Protein AF-A0A4Y2MQZ6-F1 (afdb_monomer)

Structure (mmCIF, N/CA/C/O backbone):
data_AF-A0A4Y2MQZ6-F1
#
_entry.id   AF-A0A4Y2MQZ6-F1
#
loop_
_atom_site.group_PDB
_atom_site.id
_atom_site.type_symbol
_atom_site.label_atom_id
_atom_site.label_alt_id
_atom_site.label_comp_id
_atom_site.label_asym_id
_atom_site.label_entity_id
_atom_site.label_seq_id
_atom_site.pdbx_PDB_ins_code
_atom_site.Cartn_x
_atom_site.Cartn_y
_atom_site.Cartn_z
_atom_site.occupancy
_atom_site.B_iso_or_equiv
_atom_site.auth_seq_id
_atom_site.auth_comp_id
_atom_site.auth_asym_id
_atom_site.auth_atom_id
_atom_site.pdbx_PDB_model_num
ATOM 1 N N . MET A 1 1 ? -16.925 7.251 18.838 1.00 63.53 1 MET A N 1
ATOM 2 C CA . MET A 1 1 ? -16.106 7.030 17.626 1.00 63.53 1 MET A CA 1
ATOM 3 C C . MET A 1 1 ? -14.925 6.142 17.971 1.00 63.53 1 MET A C 1
ATOM 5 O O . MET A 1 1 ? -13.983 6.610 18.602 1.00 63.53 1 MET A O 1
ATOM 9 N N . HIS A 1 2 ? -14.998 4.858 17.624 1.00 70.81 2 HIS A N 1
ATOM 10 C CA . HIS A 1 2 ? -13.975 3.874 17.999 1.00 70.81 2 HIS A CA 1
ATOM 11 C C . HIS A 1 2 ? -12.604 4.152 17.369 1.00 70.81 2 HIS A C 1
ATOM 13 O O . HIS A 1 2 ? -11.586 3.873 17.993 1.00 70.81 2 HIS A O 1
ATOM 19 N N . PHE A 1 3 ? -12.587 4.813 16.211 1.00 79.19 3 PHE A N 1
ATOM 20 C CA . PHE A 1 3 ? -11.364 5.134 15.481 1.00 79.19 3 PHE A CA 1
ATOM 21 C C . PHE A 1 3 ? -10.422 6.087 16.228 1.00 79.19 3 PHE A C 1
ATOM 23 O O . PHE A 1 3 ? -9.211 5.933 16.139 1.00 79.19 3 PHE A O 1
ATOM 30 N N . ARG A 1 4 ? -10.950 7.015 17.045 1.00 83.88 4 ARG A N 1
ATOM 31 C CA . ARG A 1 4 ? -10.121 7.979 17.798 1.00 83.88 4 ARG A CA 1
ATOM 32 C C . ARG A 1 4 ? -9.087 7.323 18.719 1.00 83.88 4 ARG A C 1
ATOM 34 O O . ARG A 1 4 ? -8.105 7.971 19.050 1.00 83.88 4 ARG A O 1
ATOM 41 N N . ARG A 1 5 ? -9.309 6.071 19.135 1.00 84.81 5 ARG A N 1
ATOM 42 C CA . ARG A 1 5 ? -8.370 5.326 19.983 1.00 84.81 5 ARG A CA 1
ATOM 43 C C . ARG A 1 5 ? -7.188 4.737 19.215 1.00 84.81 5 ARG A C 1
ATOM 45 O O . ARG A 1 5 ? -6.146 4.569 19.824 1.00 84.81 5 ARG A O 1
ATOM 52 N N . GLU A 1 6 ? -7.339 4.452 17.921 1.00 82.69 6 GLU A N 1
ATOM 53 C CA . GLU A 1 6 ? -6.259 3.878 17.098 1.00 82.69 6 GLU A CA 1
ATOM 54 C C . GLU A 1 6 ? -5.373 4.971 16.459 1.00 82.69 6 GLU A C 1
ATOM 56 O O . GLU A 1 6 ? -4.270 4.687 16.005 1.00 82.69 6 GLU A O 1
ATOM 61 N N . ILE A 1 7 ? -5.812 6.241 16.475 1.00 84.56 7 ILE A N 1
ATOM 62 C CA . ILE A 1 7 ? -5.066 7.380 15.902 1.00 84.56 7 ILE A CA 1
ATOM 63 C C . ILE A 1 7 ? -3.635 7.514 16.462 1.00 84.56 7 ILE A C 1
ATOM 65 O O . ILE A 1 7 ? -2.723 7.632 15.645 1.00 84.56 7 ILE A O 1
ATOM 69 N N . PRO A 1 8 ? -3.392 7.485 17.790 1.00 89.19 8 PRO A N 1
ATOM 70 C CA . PRO A 1 8 ? -2.041 7.676 18.324 1.00 89.19 8 PRO A CA 1
ATOM 71 C C . PRO A 1 8 ? -1.066 6.573 17.892 1.00 89.19 8 PRO A C 1
ATOM 73 O O . PRO A 1 8 ? 0.081 6.857 17.565 1.00 89.19 8 PRO A O 1
ATOM 76 N N . GLU A 1 9 ? -1.538 5.326 17.835 1.00 85.88 9 GLU A N 1
ATOM 77 C CA . GLU A 1 9 ? -0.736 4.167 17.430 1.00 85.88 9 GLU A CA 1
ATOM 78 C C . GLU A 1 9 ? -0.359 4.238 15.943 1.00 85.88 9 GLU A C 1
ATOM 80 O O . GLU A 1 9 ? 0.800 4.049 15.582 1.00 85.88 9 GLU A O 1
ATOM 85 N N . ILE A 1 10 ? -1.308 4.615 15.080 1.00 84.44 10 ILE A N 1
ATOM 86 C CA . ILE A 1 10 ? -1.051 4.845 13.650 1.00 84.44 10 ILE A CA 1
ATOM 87 C C . ILE A 1 10 ? -0.051 5.990 13.447 1.00 84.44 10 ILE A C 1
ATOM 89 O O . ILE A 1 10 ? 0.832 5.900 12.596 1.00 84.44 10 ILE A O 1
ATOM 93 N N . GLN A 1 11 ? -0.183 7.081 14.205 1.00 86.44 11 GLN A N 1
ATOM 94 C CA . GLN A 1 11 ? 0.737 8.216 14.114 1.00 86.44 11 GLN A CA 1
ATOM 95 C C . GLN A 1 11 ? 2.161 7.822 14.508 1.00 86.44 11 GLN A C 1
ATOM 97 O O . GLN A 1 11 ? 3.108 8.244 13.849 1.00 86.44 11 GLN A O 1
ATOM 102 N N . GLN A 1 12 ? 2.308 6.985 15.534 1.00 87.62 12 GLN A N 1
ATOM 103 C CA . GLN A 1 12 ? 3.605 6.458 15.934 1.00 87.62 12 GLN A CA 1
ATOM 104 C C . GLN A 1 12 ? 4.208 5.541 14.857 1.00 87.62 12 GLN A C 1
ATOM 106 O O . GLN A 1 12 ? 5.356 5.740 14.470 1.00 87.62 12 GLN A O 1
ATOM 111 N N . GLN A 1 13 ? 3.422 4.618 14.289 1.00 83.94 13 GLN A N 1
ATOM 112 C CA . GLN A 1 13 ? 3.868 3.752 13.185 1.00 83.94 13 GLN A CA 1
ATOM 113 C C . GLN A 1 13 ? 4.311 4.550 11.948 1.00 83.94 13 GLN A C 1
ATOM 115 O O . GLN A 1 13 ? 5.263 4.170 11.268 1.00 83.94 13 GLN A O 1
ATOM 120 N N . LEU A 1 14 ? 3.652 5.678 11.661 1.00 82.69 14 LEU A N 1
ATOM 121 C CA . LEU A 1 14 ? 4.050 6.581 10.580 1.00 82.69 14 LEU A CA 1
ATOM 122 C C . LEU A 1 14 ? 5.351 7.336 10.880 1.00 82.69 14 LEU A C 1
ATOM 124 O O . LEU A 1 14 ? 6.120 7.572 9.953 1.00 82.69 14 LEU A O 1
ATOM 128 N N . LEU A 1 15 ? 5.615 7.702 12.140 1.00 84.44 15 LEU A N 1
ATOM 129 C CA . LEU A 1 15 ? 6.893 8.309 12.537 1.00 84.44 15 LEU A CA 1
ATOM 130 C C . LEU A 1 15 ? 8.061 7.321 12.427 1.00 84.44 15 LEU A C 1
ATOM 132 O O . LEU A 1 15 ? 9.172 7.716 12.088 1.00 84.44 15 LEU A O 1
ATOM 136 N N . GLU A 1 16 ? 7.807 6.050 12.728 1.00 81.81 16 GLU A N 1
ATOM 137 C CA . GLU A 1 16 ? 8.807 4.978 12.702 1.00 81.81 16 GLU A CA 1
ATOM 138 C C . GLU A 1 16 ? 9.014 4.390 11.290 1.00 81.81 16 GLU A C 1
ATOM 140 O O . GLU A 1 16 ? 9.985 3.669 11.057 1.00 81.81 16 GLU A O 1
ATOM 145 N N . CYS A 1 17 ? 8.149 4.725 10.323 1.00 83.44 17 CYS A N 1
ATOM 146 C CA . CYS A 1 17 ? 8.274 4.284 8.933 1.00 83.44 17 CYS A CA 1
ATOM 147 C C . CYS A 1 17 ? 9.503 4.886 8.247 1.00 83.44 17 CYS A C 1
ATOM 149 O O . CYS A 1 17 ? 9.522 6.047 7.843 1.00 83.44 17 CYS A O 1
ATOM 151 N N . ASN A 1 18 ? 10.505 4.047 8.028 1.00 83.19 18 ASN A N 1
ATOM 152 C CA . ASN A 1 18 ? 11.755 4.383 7.351 1.00 83.19 18 ASN A CA 1
ATOM 153 C C . ASN A 1 18 ? 12.028 3.504 6.117 1.00 83.19 18 ASN A C 1
ATOM 155 O O . ASN A 1 18 ? 12.969 3.769 5.370 1.00 83.19 18 ASN A O 1
ATOM 159 N N . THR A 1 19 ? 11.198 2.487 5.865 1.00 79.31 19 THR A N 1
ATOM 160 C CA . THR A 1 19 ? 11.316 1.587 4.708 1.00 79.31 19 THR A CA 1
ATOM 161 C C . THR A 1 19 ? 9.984 1.411 3.977 1.00 79.31 19 THR A C 1
ATOM 163 O O . THR A 1 19 ? 8.904 1.614 4.537 1.00 79.31 19 THR A O 1
ATOM 166 N N . MET A 1 20 ? 10.052 0.999 2.710 1.00 73.06 20 MET A N 1
ATOM 167 C CA . MET A 1 20 ? 8.863 0.734 1.894 1.00 73.06 20 MET A CA 1
ATOM 168 C C . MET A 1 20 ? 7.998 -0.390 2.487 1.00 73.06 20 MET A C 1
ATOM 170 O O . MET A 1 20 ? 6.787 -0.256 2.576 1.00 73.06 20 MET A O 1
ATOM 174 N N . GLU A 1 21 ? 8.616 -1.451 3.002 1.00 74.62 21 GLU A N 1
ATOM 175 C CA . GLU A 1 21 ? 7.896 -2.563 3.635 1.00 74.62 21 GLU A CA 1
ATOM 176 C C . GLU A 1 21 ? 7.159 -2.124 4.915 1.00 74.62 21 GLU A C 1
ATOM 178 O O . GLU A 1 21 ? 5.999 -2.484 5.139 1.00 74.62 21 GLU A O 1
ATOM 183 N N . THR A 1 22 ? 7.784 -1.258 5.725 1.00 79.75 22 THR A N 1
ATOM 184 C CA . THR A 1 22 ? 7.119 -0.661 6.897 1.00 79.75 22 THR A CA 1
ATOM 185 C C . THR A 1 22 ? 5.964 0.257 6.503 1.00 79.75 22 THR A C 1
ATOM 187 O O . THR A 1 22 ? 4.940 0.275 7.189 1.00 79.75 22 THR A O 1
ATOM 190 N N . LEU A 1 23 ? 6.080 0.967 5.375 1.00 80.81 23 LEU A N 1
ATOM 191 C CA . LEU A 1 23 ? 5.017 1.822 4.849 1.00 80.81 23 LEU A CA 1
ATOM 192 C C . LEU A 1 23 ? 3.806 0.991 4.407 1.00 80.81 23 LEU A C 1
ATOM 194 O O . LEU A 1 23 ? 2.670 1.335 4.743 1.00 80.81 23 LEU A O 1
ATOM 198 N N . ASP A 1 24 ? 4.035 -0.120 3.714 1.00 79.25 24 ASP A N 1
ATOM 199 C CA . ASP A 1 24 ? 2.985 -1.019 3.226 1.00 79.25 24 ASP A CA 1
ATOM 200 C C . ASP A 1 24 ? 2.246 -1.690 4.392 1.00 79.25 24 ASP A C 1
ATOM 202 O O . ASP A 1 24 ? 1.012 -1.775 4.405 1.00 79.25 24 ASP A O 1
ATOM 206 N N . SER A 1 25 ? 2.992 -2.108 5.417 1.00 81.44 25 SER A N 1
ATOM 207 C CA . SER A 1 25 ? 2.447 -2.675 6.654 1.00 81.44 25 SER A CA 1
ATOM 208 C C . SER A 1 25 ? 1.614 -1.656 7.442 1.00 81.44 25 SER A C 1
ATOM 210 O O . SER A 1 25 ? 0.475 -1.942 7.831 1.00 81.44 25 SER A O 1
ATOM 212 N N . THR A 1 26 ? 2.128 -0.434 7.610 1.00 84.31 26 THR A N 1
ATOM 213 C CA . THR A 1 26 ? 1.426 0.665 8.295 1.00 84.31 26 THR A CA 1
ATOM 214 C C . THR A 1 26 ? 0.164 1.071 7.535 1.00 84.31 26 THR A C 1
ATOM 216 O O . THR A 1 26 ? -0.906 1.224 8.128 1.00 84.31 26 THR A O 1
ATOM 219 N N . THR A 1 27 ? 0.238 1.150 6.204 1.00 83.19 27 THR A N 1
ATOM 220 C CA . THR A 1 27 ? -0.911 1.450 5.334 1.00 83.19 27 THR A CA 1
ATOM 221 C C . THR A 1 27 ? -1.992 0.374 5.453 1.00 83.19 27 THR A C 1
ATOM 223 O O . THR A 1 27 ? -3.170 0.689 5.644 1.00 83.19 27 THR A O 1
ATOM 226 N N . ASN A 1 28 ? -1.614 -0.908 5.409 1.00 82.94 28 ASN A N 1
ATOM 227 C CA . ASN A 1 28 ? -2.548 -2.018 5.603 1.00 82.94 28 ASN A CA 1
ATOM 228 C C . ASN A 1 28 ? -3.188 -2.001 6.998 1.00 82.94 28 ASN A C 1
ATOM 230 O O . ASN A 1 28 ? -4.389 -2.252 7.134 1.00 82.94 28 ASN A O 1
ATOM 234 N N . SER A 1 29 ? -2.411 -1.689 8.033 1.00 82.94 29 SER A N 1
ATOM 235 C CA . SER A 1 29 ? -2.893 -1.593 9.414 1.00 82.94 29 SER A CA 1
ATOM 236 C C . SER A 1 29 ? -3.917 -0.468 9.571 1.00 82.94 29 SER A C 1
ATOM 238 O O . SER A 1 29 ? -5.021 -0.712 10.068 1.00 82.94 29 SER A O 1
ATOM 240 N N . LEU A 1 30 ? -3.626 0.716 9.026 1.00 85.19 30 LEU A N 1
ATOM 241 C CA . LEU A 1 30 ? -4.540 1.859 8.982 1.00 85.19 30 LEU A CA 1
ATOM 242 C C . LEU A 1 30 ? -5.853 1.523 8.261 1.00 85.19 30 LEU A C 1
ATOM 244 O O . LEU A 1 30 ? -6.941 1.749 8.797 1.00 85.19 30 LEU A O 1
ATOM 248 N N . LEU A 1 31 ? -5.777 0.935 7.066 1.00 84.44 31 LEU A N 1
ATOM 249 C CA . LEU A 1 31 ? -6.960 0.552 6.291 1.00 84.44 31 LEU A CA 1
ATOM 250 C C . LEU A 1 31 ? -7.839 -0.449 7.049 1.00 84.44 31 LEU A C 1
ATOM 252 O O . LEU A 1 31 ? -9.066 -0.318 7.071 1.00 84.44 31 LEU A O 1
ATOM 256 N N . ARG A 1 32 ? -7.226 -1.432 7.720 1.00 84.12 32 ARG A N 1
ATOM 25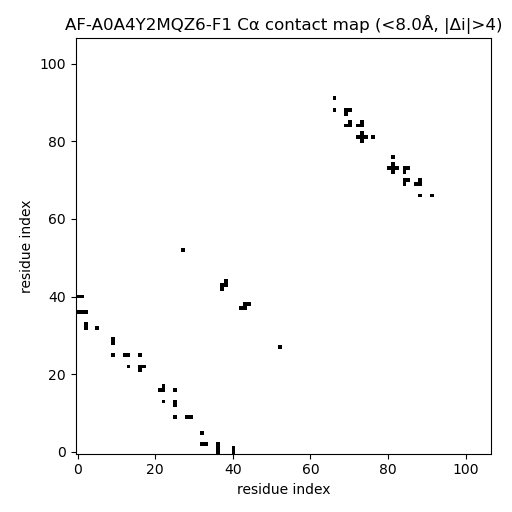7 C CA . ARG A 1 32 ? -7.947 -2.411 8.547 1.00 84.12 32 ARG A CA 1
ATOM 258 C C . ARG A 1 32 ? -8.592 -1.755 9.764 1.00 84.12 32 ARG A C 1
ATOM 260 O O . ARG A 1 32 ? -9.733 -2.101 10.075 1.00 84.12 32 ARG A O 1
ATOM 267 N N . ALA A 1 33 ? -7.914 -0.815 10.421 1.00 85.69 33 ALA A N 1
ATOM 268 C CA . ALA A 1 33 ? -8.452 -0.057 11.550 1.00 85.69 33 ALA A CA 1
ATOM 269 C C . ALA A 1 33 ? -9.684 0.765 11.145 1.00 85.69 33 ALA A C 1
ATOM 271 O O . ALA A 1 33 ? -10.734 0.670 11.790 1.00 85.69 33 ALA A O 1
ATOM 272 N N . ILE A 1 34 ? -9.599 1.492 10.024 1.00 85.50 34 ILE A N 1
ATOM 273 C CA . ILE A 1 34 ? -10.718 2.252 9.449 1.00 85.50 34 ILE A CA 1
ATOM 274 C C . ILE A 1 34 ? -11.877 1.309 9.138 1.00 85.50 34 ILE A C 1
ATOM 276 O O . ILE A 1 34 ? -12.989 1.508 9.626 1.00 85.50 34 ILE A O 1
ATOM 280 N N . PHE A 1 35 ? -11.618 0.236 8.390 1.00 84.19 35 PHE A N 1
ATOM 281 C CA . PHE A 1 35 ? -12.657 -0.702 7.980 1.00 84.19 35 PHE A CA 1
ATOM 282 C C . PHE A 1 35 ? -13.339 -1.371 9.181 1.00 84.19 35 PHE A C 1
ATOM 284 O O . PHE A 1 35 ? -14.563 -1.499 9.212 1.00 84.19 35 PHE A O 1
ATOM 291 N N . ARG A 1 36 ? -12.573 -1.754 10.211 1.00 83.88 36 ARG A N 1
ATOM 292 C CA . ARG A 1 36 ? -13.095 -2.309 11.469 1.00 83.88 36 ARG A CA 1
ATOM 293 C C . ARG A 1 36 ? -14.019 -1.315 12.171 1.00 83.88 36 ARG A C 1
ATOM 295 O O . ARG A 1 36 ? -15.109 -1.705 12.597 1.00 83.88 36 ARG A O 1
ATOM 302 N N . CYS A 1 37 ? -13.601 -0.054 12.278 1.00 85.56 37 CYS A N 1
ATOM 303 C CA . CYS A 1 37 ? -14.387 1.003 12.909 1.00 85.56 37 CYS A CA 1
ATOM 304 C C . CYS A 1 37 ? -15.672 1.284 12.129 1.00 85.56 37 CYS A C 1
ATOM 306 O O . CYS A 1 37 ? -16.751 1.247 12.714 1.00 85.56 37 CYS A O 1
ATOM 308 N N . CYS A 1 38 ? -15.584 1.446 10.807 1.00 82.62 38 CYS A N 1
ATOM 309 C CA . CYS A 1 38 ? -16.746 1.627 9.940 1.00 82.62 38 CYS A CA 1
ATOM 310 C C . CYS A 1 38 ? -17.709 0.440 10.028 1.00 82.62 38 CYS A C 1
ATOM 312 O O . CYS A 1 38 ? -18.914 0.630 10.161 1.00 82.62 38 CYS A O 1
ATOM 314 N N . ARG A 1 39 ? -17.201 -0.798 10.022 1.00 82.62 39 ARG A N 1
ATOM 315 C CA . ARG A 1 39 ? -18.043 -1.993 10.156 1.00 82.62 39 ARG A CA 1
ATOM 316 C C . ARG A 1 39 ? -18.830 -1.985 11.463 1.00 82.62 39 ARG A C 1
ATOM 318 O O . ARG A 1 39 ? -19.996 -2.369 11.463 1.00 82.62 39 ARG A O 1
ATOM 325 N N . LYS A 1 40 ? -18.200 -1.562 12.561 1.00 83.25 40 LYS A N 1
ATOM 326 C CA . LYS A 1 40 ? -18.829 -1.499 13.883 1.00 83.25 40 LYS A CA 1
ATOM 327 C C . LYS A 1 40 ? -19.855 -0.369 13.977 1.00 83.25 40 LYS A C 1
ATOM 329 O O . LYS A 1 40 ? -20.969 -0.620 14.427 1.00 83.25 40 LYS A O 1
ATOM 334 N N . ASP A 1 41 ? -19.497 0.829 13.523 1.00 84.44 41 ASP A N 1
ATOM 335 C CA . ASP A 1 41 ? -20.343 2.022 13.638 1.00 84.44 41 ASP A CA 1
ATOM 336 C C . ASP A 1 41 ? -21.553 1.953 12.686 1.00 84.44 41 ASP A C 1
ATOM 338 O O . ASP A 1 41 ? -22.665 2.302 13.074 1.00 84.44 41 ASP A O 1
ATOM 342 N N . TYR A 1 42 ? -21.372 1.410 11.478 1.00 84.00 42 TYR A N 1
ATOM 343 C CA . TYR A 1 42 ? -22.429 1.291 10.464 1.00 84.00 42 TYR A CA 1
ATOM 344 C C . TYR A 1 42 ? -23.097 -0.093 10.408 1.00 84.00 42 TYR A C 1
ATOM 346 O O . TYR A 1 42 ? -23.916 -0.338 9.525 1.00 84.00 42 TYR A O 1
ATOM 354 N N . LYS A 1 43 ? -22.753 -1.018 11.321 1.00 83.19 43 LYS A N 1
ATOM 355 C CA . LYS A 1 43 ? -23.267 -2.407 11.358 1.00 83.19 43 LYS A CA 1
ATOM 356 C C . LYS A 1 43 ? -23.221 -3.103 9.987 1.00 83.19 43 LYS A C 1
ATOM 358 O O . LYS A 1 43 ? -24.142 -3.829 9.607 1.00 83.19 43 LYS A O 1
ATOM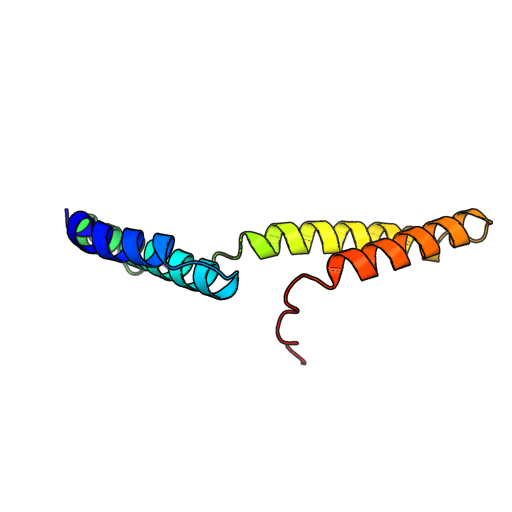 363 N N . LEU A 1 44 ? -22.151 -2.867 9.227 1.00 80.56 44 LEU A N 1
ATOM 364 C CA . LEU A 1 44 ? -22.022 -3.393 7.868 1.00 80.56 44 LEU A CA 1
ATO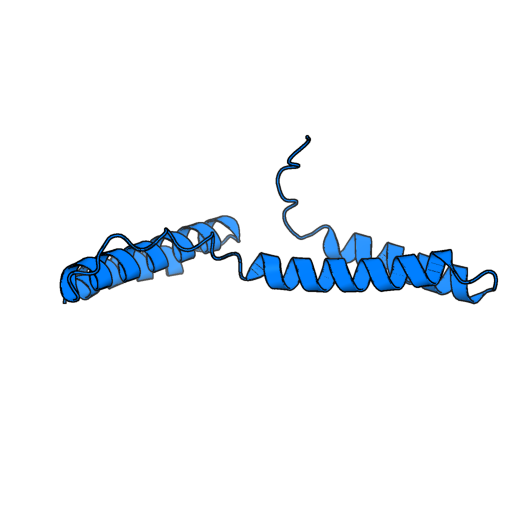M 365 C C . LEU A 1 44 ? -21.958 -4.925 7.910 1.00 80.56 44 LEU A C 1
ATOM 367 O O . LEU A 1 44 ? -21.185 -5.503 8.682 1.00 80.56 44 LEU A O 1
ATOM 371 N N . LYS A 1 45 ? -22.738 -5.588 7.045 1.00 76.00 45 LYS A N 1
ATOM 372 C CA . LYS A 1 45 ? -22.564 -7.023 6.768 1.00 76.00 45 LYS A CA 1
ATOM 373 C C . LYS A 1 45 ? -21.141 -7.266 6.262 1.00 76.00 45 LYS A C 1
ATOM 375 O O . LYS A 1 45 ? -20.513 -6.350 5.737 1.00 76.00 45 LYS A O 1
ATOM 380 N N . ALA A 1 46 ? -20.627 -8.484 6.442 1.00 67.12 46 ALA A N 1
ATOM 381 C CA . ALA A 1 46 ? -19.281 -8.851 6.008 1.00 67.12 46 ALA A CA 1
ATOM 382 C C . ALA A 1 46 ? -19.085 -8.507 4.520 1.00 67.12 46 ALA A C 1
ATOM 384 O O . ALA A 1 46 ? -19.555 -9.218 3.637 1.00 67.12 46 ALA A O 1
ATOM 385 N N . VAL A 1 47 ? -18.424 -7.382 4.250 1.00 66.62 47 VAL A N 1
ATOM 386 C CA . VAL A 1 47 ? -18.029 -7.001 2.895 1.00 66.62 47 VAL A CA 1
ATOM 387 C C . VAL A 1 47 ? -16.839 -7.880 2.527 1.00 66.62 47 VAL A C 1
ATOM 389 O O . VAL A 1 47 ? -15.997 -8.164 3.389 1.00 66.62 47 VAL A O 1
ATOM 392 N N . LYS A 1 48 ? -16.763 -8.328 1.265 1.00 64.62 48 LYS A N 1
ATOM 393 C CA . LYS A 1 48 ? -15.558 -8.988 0.746 1.00 64.62 48 LYS A CA 1
ATOM 394 C C . LYS A 1 48 ? -14.353 -8.123 1.112 1.00 64.62 48 LYS A C 1
ATOM 396 O O . LYS A 1 48 ? -14.367 -6.916 0.880 1.00 64.62 48 LYS A O 1
ATOM 401 N N . LYS A 1 49 ? -13.355 -8.750 1.740 1.00 63.25 49 LYS A N 1
ATOM 402 C CA . LYS A 1 49 ? -12.087 -8.120 2.113 1.00 63.25 49 LYS A CA 1
ATOM 403 C C . LYS A 1 49 ? -11.583 -7.371 0.878 1.00 63.25 49 LYS A C 1
ATOM 405 O O . LYS A 1 49 ? -11.461 -7.993 -0.176 1.00 63.25 49 LYS A O 1
ATOM 410 N N . SER A 1 50 ? -11.387 -6.055 0.991 1.00 56.81 50 SER A N 1
ATOM 411 C CA . SER A 1 50 ? -10.785 -5.279 -0.095 1.00 56.81 50 SER A CA 1
ATOM 412 C C . SER A 1 50 ? -9.493 -5.980 -0.485 1.00 56.81 50 SER A C 1
ATOM 414 O O . SER A 1 50 ? -8.694 -6.312 0.396 1.00 56.81 50 SER A O 1
ATOM 416 N N . SER A 1 51 ? -9.338 -6.252 -1.779 1.00 55.88 51 SER A N 1
ATOM 417 C CA . SER A 1 51 ? -8.078 -6.699 -2.355 1.00 55.88 51 SER A CA 1
ATOM 418 C C . SER A 1 51 ? -6.967 -5.781 -1.863 1.00 55.88 51 SER A C 1
ATOM 420 O O . SER A 1 51 ? -7.186 -4.576 -1.705 1.00 55.88 51 SER A O 1
ATOM 422 N N . GLU A 1 52 ? -5.828 -6.392 -1.566 1.00 59.53 52 GLU A N 1
ATOM 423 C CA . GLU A 1 52 ? -4.578 -5.756 -1.175 1.00 59.53 52 GLU A CA 1
ATOM 424 C C . GLU A 1 52 ? -4.412 -4.391 -1.855 1.00 59.53 52 GLU A C 1
ATOM 426 O O . GLU A 1 52 ? -4.461 -4.286 -3.083 1.00 59.53 52 GLU A O 1
ATOM 431 N N . VAL A 1 53 ? -4.320 -3.322 -1.057 1.00 56.47 53 VAL A N 1
ATOM 432 C CA . VAL A 1 53 ? -4.200 -1.961 -1.589 1.00 56.47 53 VAL A CA 1
ATOM 433 C C . VAL A 1 53 ? -2.750 -1.753 -1.997 1.00 56.47 53 VAL A C 1
ATOM 435 O O . VAL A 1 53 ? -1.943 -1.213 -1.250 1.00 56.47 53 VAL A O 1
ATOM 438 N N . THR A 1 54 ? -2.421 -2.210 -3.198 1.00 64.19 54 THR A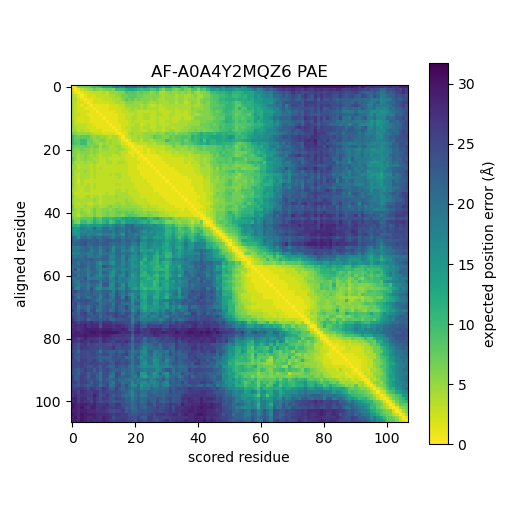 N 1
ATOM 439 C CA . THR A 1 54 ? -1.113 -2.039 -3.820 1.00 64.19 54 THR A CA 1
ATOM 440 C C . THR A 1 54 ? -1.143 -0.809 -4.723 1.00 64.19 54 THR A C 1
ATOM 442 O O . THR A 1 54 ? -1.137 -0.894 -5.952 1.00 64.19 54 THR A O 1
ATOM 445 N N . TRP A 1 55 ? -1.184 0.387 -4.129 1.00 58.91 55 TRP A N 1
ATOM 446 C CA . TRP A 1 55 ? -1.092 1.626 -4.915 1.00 58.91 55 TRP A CA 1
ATOM 447 C C . TRP A 1 55 ? 0.235 1.693 -5.704 1.00 58.91 55 TRP A C 1
ATOM 449 O O . TRP A 1 55 ? 0.270 2.216 -6.818 1.00 58.91 55 TRP A O 1
ATOM 459 N N . TRP A 1 56 ? 1.296 1.039 -5.214 1.00 57.56 56 TRP A N 1
ATOM 460 C CA . TRP A 1 56 ? 2.540 0.795 -5.957 1.00 57.56 56 TRP A CA 1
ATOM 461 C C . TRP A 1 56 ? 2.403 -0.225 -7.102 1.00 57.56 56 TRP A C 1
ATOM 463 O O . TRP A 1 56 ? 3.142 -0.128 -8.082 1.00 57.56 56 TRP A O 1
ATOM 473 N N . ALA A 1 57 ? 1.454 -1.171 -7.056 1.00 66.75 57 ALA A N 1
ATOM 474 C CA . ALA A 1 57 ? 1.220 -2.088 -8.176 1.00 66.75 57 ALA A CA 1
ATOM 475 C C . ALA A 1 57 ? 0.598 -1.370 -9.372 1.00 66.75 57 ALA A C 1
ATOM 477 O O . ALA A 1 57 ? 0.823 -1.787 -10.506 1.00 66.75 57 ALA A O 1
ATOM 478 N N . GLN A 1 58 ? -0.147 -0.280 -9.167 1.00 72.94 58 GLN A N 1
ATOM 479 C CA . GLN A 1 58 ? -0.617 0.545 -10.279 1.00 72.94 58 GLN A CA 1
ATOM 480 C C . GLN A 1 58 ? 0.563 1.193 -11.013 1.00 72.94 58 GLN A C 1
ATOM 482 O O . GLN A 1 58 ? 0.666 1.058 -12.232 1.00 72.94 58 GLN A O 1
ATOM 487 N N . GLU A 1 59 ? 1.481 1.818 -10.277 1.00 74.81 59 GLU A N 1
ATOM 488 C CA . GLU A 1 59 ? 2.693 2.435 -10.830 1.00 74.81 59 GLU A CA 1
ATOM 489 C C . GLU A 1 59 ? 3.591 1.394 -11.525 1.00 74.81 59 GLU A C 1
ATOM 491 O O . GLU A 1 59 ? 4.041 1.582 -12.660 1.00 74.81 59 GLU A O 1
ATOM 496 N N . LEU A 1 60 ? 3.776 0.229 -10.897 1.00 73.44 60 LEU A N 1
ATOM 497 C CA . LEU A 1 60 ? 4.491 -0.901 -11.485 1.00 73.44 60 LEU A CA 1
ATOM 498 C C . LEU A 1 60 ? 3.791 -1.421 -12.751 1.00 73.44 60 LEU A C 1
ATOM 500 O O . LEU A 1 60 ? 4.452 -1.711 -13.748 1.00 73.44 60 LEU A O 1
ATOM 504 N N . ASN A 1 61 ? 2.459 -1.510 -12.758 1.00 78.56 61 ASN A N 1
ATOM 505 C CA . ASN A 1 61 ? 1.679 -1.943 -13.918 1.00 78.56 61 ASN A CA 1
ATOM 506 C C . ASN A 1 61 ? 1.750 -0.946 -15.077 1.00 78.56 61 ASN A C 1
ATOM 508 O O . ASN A 1 61 ? 1.788 -1.370 -16.236 1.00 78.56 61 ASN A O 1
ATOM 512 N N . ILE A 1 62 ? 1.797 0.356 -14.789 1.00 83.50 62 ILE A N 1
ATOM 513 C CA . ILE A 1 62 ? 2.017 1.407 -15.787 1.00 83.50 62 ILE A CA 1
ATOM 514 C C . ILE A 1 62 ? 3.405 1.227 -16.408 1.00 83.50 62 ILE A C 1
ATOM 516 O O . ILE A 1 62 ? 3.503 1.042 -17.623 1.00 83.50 62 ILE A O 1
ATOM 520 N N . LYS A 1 63 ? 4.462 1.122 -15.594 1.00 81.00 63 LYS A N 1
ATOM 521 C CA . LYS A 1 63 ? 5.833 0.880 -16.080 1.00 81.00 63 LYS A CA 1
ATOM 522 C C . LYS A 1 63 ? 5.964 -0.432 -16.864 1.00 81.00 63 LYS A C 1
ATOM 524 O O . LYS A 1 63 ? 6.594 -0.454 -17.923 1.00 81.00 63 LYS A O 1
ATOM 529 N N . LYS A 1 64 ? 5.309 -1.515 -16.424 1.00 83.19 64 LYS A N 1
ATOM 530 C CA . LYS A 1 64 ? 5.223 -2.800 -17.153 1.00 83.19 64 LYS A CA 1
ATOM 531 C C . LYS A 1 64 ? 4.534 -2.623 -18.517 1.00 83.19 64 LYS A C 1
ATOM 533 O O . LYS A 1 64 ? 4.979 -3.194 -19.514 1.00 83.19 64 LYS A O 1
ATOM 538 N N . LYS A 1 65 ? 3.443 -1.849 -18.6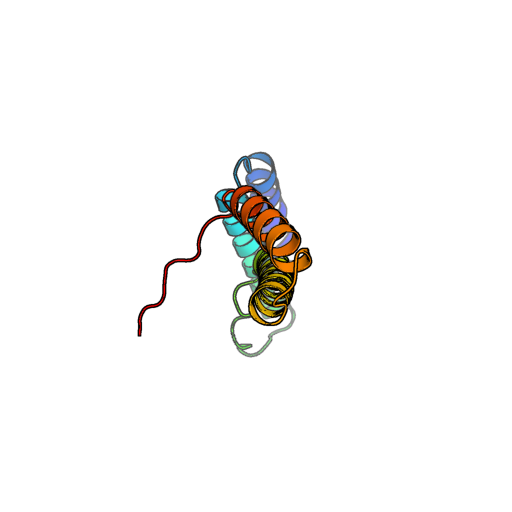03 1.00 87.19 65 LYS A N 1
ATOM 539 C CA . LYS A 1 65 ? 2.758 -1.547 -19.878 1.00 87.19 65 LYS A CA 1
ATOM 540 C C . LYS A 1 65 ? 3.654 -0.742 -20.817 1.00 87.19 65 LYS A C 1
ATOM 542 O O . LYS A 1 65 ? 3.783 -1.125 -21.977 1.00 87.19 65 LYS A O 1
ATOM 547 N 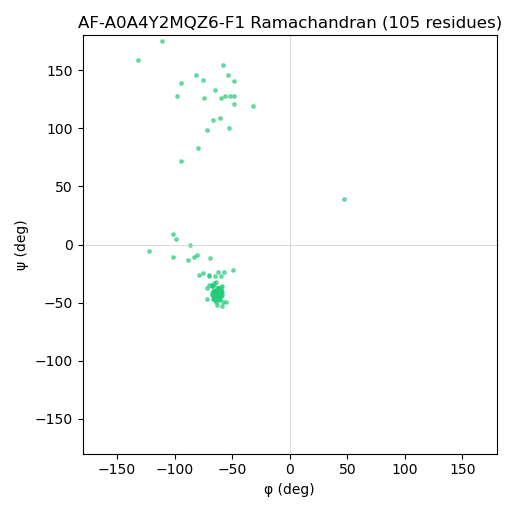N . GLU A 1 66 ? 4.325 0.293 -20.323 1.00 87.56 66 GLU A N 1
ATOM 548 C CA . GLU A 1 66 ? 5.269 1.076 -21.125 1.00 87.56 66 GLU A CA 1
ATOM 549 C C . GLU A 1 66 ? 6.422 0.224 -21.664 1.00 87.56 66 GLU A C 1
ATOM 551 O O . GLU A 1 66 ? 6.769 0.320 -22.841 1.00 87.56 66 GLU A O 1
ATOM 556 N N . MET A 1 67 ? 6.995 -0.644 -20.827 1.00 85.88 67 MET A N 1
ATOM 557 C CA . MET A 1 67 ? 8.079 -1.539 -21.230 1.00 85.88 67 MET A CA 1
ATOM 558 C C . MET A 1 67 ? 7.631 -2.504 -22.334 1.00 85.88 67 MET A C 1
ATOM 560 O O . MET A 1 67 ? 8.351 -2.688 -23.315 1.00 85.88 67 MET A O 1
ATOM 564 N N . ARG A 1 68 ? 6.414 -3.059 -22.232 1.00 86.75 68 ARG A N 1
ATOM 565 C CA . ARG A 1 68 ? 5.830 -3.917 -23.277 1.00 86.75 68 ARG A CA 1
ATOM 566 C C . ARG A 1 68 ? 5.642 -3.183 -24.603 1.00 86.75 68 ARG A C 1
ATOM 568 O O . ARG A 1 68 ? 5.861 -3.780 -25.652 1.00 86.75 68 ARG A O 1
ATOM 575 N N . VAL A 1 69 ? 5.263 -1.904 -24.579 1.00 88.25 69 VAL A N 1
ATOM 576 C CA . VAL A 1 69 ? 5.146 -1.091 -25.801 1.00 88.25 69 VAL A CA 1
ATOM 577 C C . VAL A 1 69 ? 6.514 -0.894 -26.456 1.00 88.25 69 VAL A C 1
ATOM 579 O O . VAL A 1 69 ? 6.638 -1.099 -27.661 1.00 88.25 69 VAL A O 1
ATOM 582 N N . VAL A 1 70 ? 7.547 -0.557 -25.678 1.00 82.81 70 VAL A N 1
ATOM 583 C CA . VAL A 1 70 ? 8.920 -0.395 -26.192 1.00 82.81 70 VAL A CA 1
ATOM 584 C C . VAL A 1 70 ? 9.451 -1.710 -26.762 1.00 82.81 70 VAL A C 1
ATOM 586 O O . VAL A 1 70 ? 10.007 -1.722 -27.855 1.00 82.81 70 VAL A O 1
ATOM 589 N N . GLN A 1 71 ? 9.221 -2.826 -26.068 1.00 81.50 71 GLN A N 1
ATOM 590 C CA . GLN A 1 71 ? 9.630 -4.149 -26.532 1.00 81.50 71 GLN A CA 1
ATOM 591 C C . GLN A 1 71 ? 8.937 -4.544 -27.843 1.00 81.50 71 GLN A C 1
ATOM 593 O O . GLN A 1 71 ? 9.607 -5.025 -28.749 1.00 81.50 71 GLN A O 1
ATOM 598 N N . ARG A 1 72 ? 7.624 -4.298 -27.970 1.00 85.06 72 ARG A N 1
ATOM 599 C CA . ARG A 1 72 ? 6.878 -4.541 -29.218 1.00 85.06 72 ARG A CA 1
ATOM 600 C C . ARG A 1 72 ? 7.382 -3.685 -30.377 1.00 85.06 72 ARG A C 1
ATOM 602 O O . ARG A 1 72 ? 7.406 -4.145 -31.509 1.00 85.06 72 ARG A O 1
ATOM 609 N N . ARG A 1 73 ? 7.773 -2.436 -30.110 1.00 81.75 73 ARG A N 1
ATOM 610 C CA . ARG A 1 73 ? 8.366 -1.568 -31.136 1.00 81.75 73 ARG A CA 1
ATOM 611 C C . ARG A 1 73 ? 9.724 -2.103 -31.575 1.00 81.75 73 ARG A C 1
ATOM 613 O O . ARG A 1 73 ? 9.912 -2.281 -32.766 1.00 81.75 73 ARG A O 1
ATOM 620 N N . ALA A 1 74 ? 10.593 -2.467 -30.631 1.00 77.12 74 ALA A N 1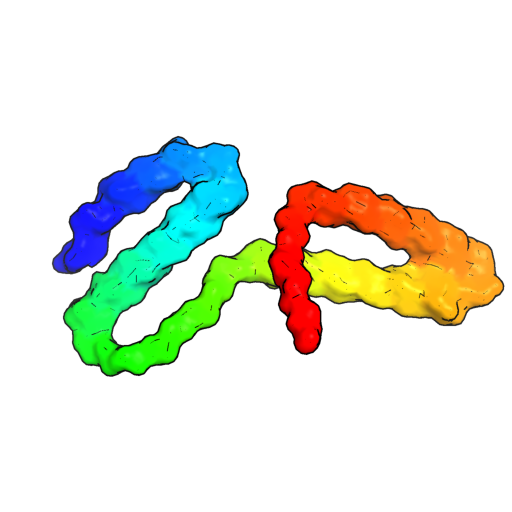
ATOM 621 C CA . ALA A 1 74 ? 11.894 -3.067 -30.927 1.00 77.12 74 ALA A CA 1
ATOM 622 C C . ALA A 1 74 ? 11.789 -4.383 -31.722 1.00 77.12 74 ALA A C 1
ATOM 624 O O . ALA A 1 74 ? 12.621 -4.645 -32.582 1.00 77.12 74 ALA A O 1
ATOM 625 N N . SER A 1 75 ? 10.781 -5.222 -31.460 1.00 77.12 75 SER A N 1
ATOM 626 C CA . SER A 1 75 ? 10.604 -6.481 -32.199 1.00 77.12 75 SER A CA 1
ATOM 627 C C . SER A 1 75 ? 10.051 -6.296 -33.613 1.00 77.12 75 SER A C 1
ATOM 629 O O . SER A 1 75 ? 10.249 -7.171 -34.449 1.00 77.12 75 SER A O 1
ATOM 631 N N . ASN A 1 76 ? 9.342 -5.194 -33.876 1.00 75.31 76 ASN A N 1
ATOM 632 C CA . ASN A 1 76 ? 8.617 -4.981 -35.131 1.00 75.31 76 ASN A CA 1
ATOM 633 C C . ASN A 1 76 ? 9.348 -4.049 -36.113 1.00 75.31 76 ASN A C 1
ATOM 635 O O . ASN A 1 76 ? 8.924 -3.947 -37.261 1.00 75.31 76 ASN A O 1
ATOM 639 N N . THR A 1 77 ? 10.416 -3.363 -35.696 1.00 70.88 77 THR A N 1
ATOM 640 C CA . THR A 1 77 ? 11.256 -2.549 -36.586 1.00 70.88 77 THR A CA 1
ATOM 641 C C . THR A 1 77 ? 12.501 -3.319 -37.027 1.00 70.88 77 THR A C 1
ATOM 643 O O . THR A 1 77 ? 13.249 -3.821 -36.201 1.00 70.88 77 THR A O 1
ATOM 646 N N . THR A 1 78 ? 12.745 -3.390 -38.340 1.00 66.94 78 THR A N 1
ATOM 647 C CA . THR A 1 78 ? 13.920 -4.054 -38.961 1.00 66.94 78 THR A CA 1
ATOM 648 C C . THR A 1 78 ? 15.005 -3.050 -39.397 1.00 66.94 78 THR A C 1
ATOM 650 O O . THR A 1 78 ? 15.942 -3.397 -40.108 1.00 66.94 78 THR A O 1
ATOM 653 N N . CYS A 1 79 ? 14.862 -1.779 -39.011 1.00 64.88 79 CYS A N 1
ATOM 654 C CA . CYS A 1 79 ? 15.733 -0.667 -39.407 1.00 64.88 79 CYS A CA 1
ATOM 655 C C . CYS A 1 79 ? 16.553 -0.153 -38.206 1.00 64.88 79 CYS A C 1
ATOM 657 O O . CYS A 1 79 ? 16.335 -0.581 -37.075 1.00 64.88 79 CYS A O 1
ATOM 659 N N . THR A 1 80 ? 17.467 0.796 -38.416 1.00 65.94 80 THR A N 1
ATOM 660 C CA . THR A 1 80 ? 18.350 1.426 -37.406 1.00 65.94 80 THR A CA 1
ATOM 661 C C . THR A 1 80 ? 17.642 1.932 -36.137 1.00 65.94 80 THR A C 1
ATOM 663 O O . THR A 1 80 ? 18.265 2.024 -35.078 1.00 65.94 80 THR A O 1
ATOM 666 N N . GLU A 1 81 ? 16.332 2.186 -36.192 1.00 70.44 81 GLU A N 1
ATOM 667 C CA . GLU A 1 81 ? 15.477 2.497 -35.035 1.00 70.44 81 GLU A CA 1
ATOM 668 C C . GLU A 1 81 ? 15.382 1.355 -34.003 1.00 70.44 81 GLU A C 1
ATOM 670 O O . GLU A 1 81 ? 15.140 1.598 -32.819 1.00 70.44 81 GLU A O 1
ATOM 675 N N . GLN A 1 82 ? 15.620 0.107 -34.412 1.00 73.06 82 GLN A N 1
ATOM 676 C CA . GLN A 1 82 ? 15.616 -1.068 -33.540 1.00 73.06 82 GLN A CA 1
ATOM 677 C C . GLN A 1 82 ? 16.685 -0.960 -32.441 1.00 73.06 82 GLN A C 1
ATOM 679 O O . GLN A 1 82 ? 16.399 -1.189 -31.263 1.00 73.06 82 GLN A O 1
ATOM 684 N N . THR A 1 83 ? 17.895 -0.519 -32.795 1.00 75.56 83 THR A N 1
ATOM 685 C CA . THR A 1 83 ? 19.006 -0.312 -31.852 1.00 75.56 83 THR A CA 1
ATOM 686 C C . THR A 1 83 ? 18.670 0.760 -30.812 1.00 75.56 83 THR A C 1
ATOM 688 O O . THR A 1 83 ? 18.983 0.600 -29.631 1.00 75.56 83 THR A O 1
ATOM 691 N N . ILE A 1 84 ? 17.956 1.817 -31.220 1.00 80.62 84 ILE A N 1
ATOM 692 C CA . ILE A 1 84 ? 17.494 2.888 -30.325 1.00 80.62 84 ILE A CA 1
ATOM 693 C C . ILE A 1 84 ? 16.473 2.334 -29.322 1.00 80.62 84 ILE A C 1
ATOM 695 O O . ILE A 1 84 ? 16.601 2.566 -28.119 1.00 80.62 84 ILE A O 1
ATOM 699 N N . TYR A 1 85 ? 15.497 1.540 -29.770 1.00 77.88 85 TYR A N 1
ATOM 700 C CA . TYR A 1 85 ? 14.520 0.936 -28.859 1.00 77.88 85 TYR A CA 1
ATOM 701 C C . TYR A 1 85 ? 15.133 -0.112 -27.922 1.00 77.88 85 TYR A C 1
ATOM 703 O O . TYR A 1 85 ? 14.731 -0.185 -26.758 1.00 77.88 85 TYR A O 1
ATOM 711 N N . HIS A 1 86 ? 16.131 -0.882 -28.366 1.00 79.75 86 HIS A N 1
ATOM 712 C CA . HIS A 1 86 ? 16.868 -1.800 -27.491 1.00 79.75 86 HIS A CA 1
ATOM 713 C C . HIS A 1 86 ? 17.665 -1.069 -26.407 1.00 79.75 86 HIS A C 1
ATOM 715 O O . HIS A 1 86 ? 17.671 -1.519 -25.258 1.00 79.75 86 HIS A O 1
ATOM 721 N N . LEU A 1 87 ? 18.278 0.070 -26.738 1.00 83.94 87 LEU A N 1
ATOM 722 C CA . LEU A 1 87 ? 18.973 0.915 -25.769 1.00 83.94 87 LEU A CA 1
ATOM 723 C C . LEU A 1 87 ? 17.994 1.515 -24.748 1.00 83.94 87 LEU A C 1
ATOM 725 O O . LEU A 1 87 ? 18.203 1.407 -23.544 1.00 83.94 87 LEU A O 1
ATOM 729 N N . VAL A 1 88 ? 16.866 2.065 -25.202 1.00 82.44 88 VAL A N 1
ATOM 730 C CA . VAL A 1 88 ? 15.818 2.585 -24.304 1.00 82.44 88 VAL A CA 1
ATOM 731 C C . VAL A 1 88 ? 15.280 1.484 -23.383 1.00 82.44 88 VAL A C 1
ATOM 733 O O . VAL A 1 88 ? 15.026 1.722 -22.200 1.00 82.44 88 VAL A O 1
ATOM 736 N N . LEU A 1 89 ? 15.133 0.259 -23.894 1.00 78.50 89 LEU A N 1
ATOM 737 C CA . LEU A 1 89 ? 14.683 -0.887 -23.110 1.00 78.50 89 LEU A CA 1
ATOM 738 C C . LEU A 1 89 ? 15.713 -1.307 -22.051 1.00 78.50 89 LEU A C 1
ATOM 740 O O . LEU A 1 89 ? 15.319 -1.619 -20.926 1.00 78.50 89 LEU A O 1
ATOM 744 N N . SER A 1 90 ? 17.009 -1.322 -22.378 1.00 81.38 90 SER A N 1
ATOM 745 C CA . SER A 1 90 ? 18.059 -1.677 -21.415 1.00 81.38 90 SER A CA 1
ATOM 746 C C . SER A 1 90 ? 18.161 -0.643 -20.293 1.00 81.38 90 SER A C 1
ATOM 748 O O . SER A 1 90 ? 18.215 -1.020 -19.123 1.00 81.38 90 SER A O 1
ATOM 750 N N . TRP A 1 91 ? 18.044 0.646 -20.616 1.00 79.56 91 TRP A N 1
ATOM 751 C CA . TRP A 1 91 ? 18.042 1.733 -19.634 1.00 79.56 91 TRP A CA 1
ATOM 752 C C . TRP A 1 91 ? 16.810 1.682 -18.727 1.00 79.56 91 TRP A C 1
ATOM 754 O O . TRP A 1 91 ? 16.936 1.755 -17.502 1.00 79.56 91 TRP A O 1
ATOM 764 N N . LYS A 1 92 ? 15.615 1.469 -19.299 1.00 78.00 92 LYS A N 1
ATOM 765 C CA . LYS A 1 92 ? 14.388 1.293 -18.505 1.00 78.00 92 LYS A CA 1
ATOM 766 C C . LYS A 1 92 ? 14.485 0.090 -17.563 1.00 78.00 92 LYS A C 1
ATOM 768 O O . LYS A 1 92 ? 14.080 0.215 -16.414 1.00 78.00 92 LYS A O 1
ATOM 773 N N . LYS A 1 93 ? 15.058 -1.038 -18.003 1.00 74.62 93 LYS A N 1
ATOM 774 C CA . LYS A 1 93 ? 15.252 -2.237 -17.162 1.00 74.62 93 LYS A CA 1
ATOM 775 C C . LYS A 1 93 ? 16.164 -1.979 -15.961 1.00 74.62 93 LYS A C 1
ATOM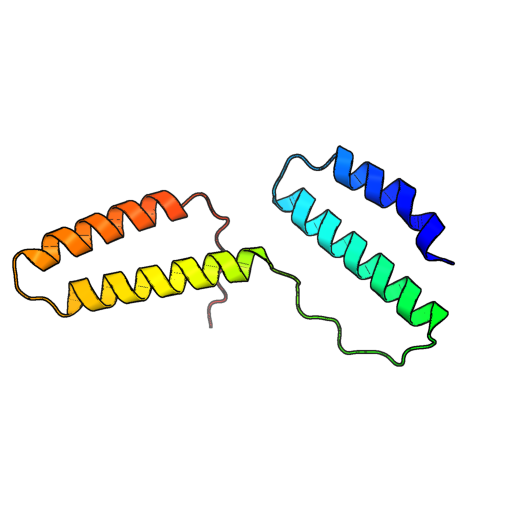 777 O O . LYS A 1 93 ? 15.849 -2.432 -14.862 1.00 74.62 93 LYS A O 1
ATOM 782 N N . VAL A 1 94 ? 17.259 -1.243 -16.155 1.00 73.75 94 VAL A N 1
ATOM 783 C CA . VAL A 1 94 ? 18.175 -0.856 -15.066 1.00 73.75 94 VAL A CA 1
ATOM 784 C C . VAL A 1 94 ? 17.469 0.068 -14.071 1.00 73.75 94 VAL A C 1
ATOM 786 O O . VAL A 1 94 ? 17.551 -0.158 -12.869 1.00 73.75 94 VAL A O 1
ATOM 789 N N . SER A 1 95 ? 16.696 1.040 -14.560 1.00 67.25 95 SER A N 1
ATOM 790 C CA . SER A 1 95 ? 15.940 1.977 -13.718 1.00 67.25 95 SER A CA 1
ATOM 791 C C . SER A 1 95 ? 14.829 1.298 -12.898 1.00 67.25 95 SER A C 1
ATOM 793 O O . SER A 1 95 ? 14.575 1.680 -11.757 1.00 67.25 95 SER A O 1
ATOM 795 N N . THR A 1 96 ? 14.193 0.248 -13.428 1.00 60.38 96 THR A N 1
ATOM 796 C CA . THR A 1 96 ? 13.147 -0.505 -12.714 1.00 60.38 96 THR A CA 1
ATOM 797 C C . THR A 1 96 ? 13.672 -1.538 -11.714 1.00 60.38 96 THR A C 1
ATOM 799 O O . THR A 1 96 ? 12.879 -2.072 -10.945 1.00 60.38 96 THR A O 1
ATOM 802 N N . ARG A 1 97 ? 14.982 -1.822 -11.684 1.00 56.25 97 ARG A N 1
ATOM 803 C CA . ARG A 1 97 ? 15.587 -2.840 -10.800 1.00 56.25 97 ARG A CA 1
ATOM 804 C C . ARG A 1 97 ? 15.560 -2.462 -9.308 1.00 56.25 97 ARG A C 1
ATOM 806 O O . ARG A 1 97 ? 15.798 -3.319 -8.469 1.00 56.25 97 ARG A O 1
ATOM 813 N N . ASN A 1 98 ? 15.231 -1.208 -8.996 1.00 55.75 98 ASN A N 1
ATOM 814 C CA . ASN A 1 98 ? 15.107 -0.689 -7.630 1.00 55.75 98 ASN A CA 1
ATOM 815 C C . ASN A 1 98 ? 13.710 -0.899 -7.009 1.00 55.75 98 ASN A C 1
ATOM 817 O O . ASN A 1 98 ? 13.489 -0.480 -5.877 1.00 55.75 98 ASN A O 1
ATOM 821 N N . PHE A 1 99 ? 12.760 -1.506 -7.732 1.00 47.53 99 PHE A N 1
ATOM 822 C CA . PHE A 1 99 ? 11.446 -1.865 -7.188 1.00 47.53 99 PHE A CA 1
ATOM 823 C C . PHE A 1 99 ? 11.461 -3.321 -6.692 1.00 47.53 99 PHE A C 1
ATOM 825 O O . PHE A 1 99 ? 12.024 -4.173 -7.390 1.00 47.53 99 PHE A O 1
ATOM 832 N N . PRO A 1 100 ? 10.850 -3.635 -5.531 1.00 45.88 100 PRO A N 1
ATOM 833 C CA . PRO A 1 100 ? 10.774 -5.005 -5.035 1.00 45.88 100 PRO A CA 1
ATOM 834 C C . PRO A 1 100 ? 10.112 -5.891 -6.090 1.00 45.88 100 PRO A C 1
ATOM 836 O O . PRO A 1 100 ? 9.053 -5.560 -6.626 1.00 45.88 100 PRO A O 1
ATOM 839 N N . SER A 1 101 ? 10.771 -6.993 -6.436 1.00 49.50 101 SER A N 1
ATOM 840 C CA . SER A 1 101 ? 10.186 -7.990 -7.330 1.00 49.50 101 SER A CA 1
ATOM 841 C C . SER A 1 101 ? 9.124 -8.762 -6.549 1.00 49.50 101 SER A C 1
ATOM 843 O O . SER A 1 101 ? 9.421 -9.269 -5.470 1.00 49.50 101 SER A O 1
ATOM 845 N N . GLU A 1 102 ? 7.897 -8.827 -7.077 1.00 42.84 102 GLU A N 1
ATOM 846 C CA . GLU A 1 102 ? 6.848 -9.710 -6.548 1.00 42.84 102 GLU A CA 1
ATOM 847 C C . GLU A 1 102 ? 7.369 -11.160 -6.482 1.00 42.84 102 GLU A C 1
ATOM 849 O O . GLU A 1 102 ? 8.145 -11.564 -7.359 1.00 42.84 102 GLU A O 1
ATOM 854 N N . PRO A 1 103 ? 6.952 -11.965 -5.485 1.00 37.47 103 PRO A N 1
ATOM 855 C CA . PRO A 1 103 ? 7.234 -13.392 -5.486 1.00 37.47 103 PRO A CA 1
ATOM 856 C C . PRO A 1 103 ? 6.606 -14.004 -6.740 1.00 37.47 103 PRO A C 1
ATOM 858 O O . PRO A 1 103 ? 5.421 -13.816 -7.007 1.00 37.47 103 PRO A O 1
ATOM 861 N N . ASN A 1 104 ? 7.415 -14.706 -7.531 1.00 37.75 104 ASN A N 1
ATOM 862 C CA . ASN A 1 104 ? 6.948 -15.402 -8.723 1.00 37.75 104 ASN A CA 1
ATOM 863 C C . ASN A 1 104 ? 5.902 -16.456 -8.324 1.00 37.75 104 ASN A C 1
ATOM 865 O O . ASN A 1 104 ? 6.256 -17.488 -7.755 1.00 37.75 104 ASN A O 1
ATOM 869 N N . GLU A 1 105 ? 4.632 -16.228 -8.659 1.00 37.62 105 GLU A N 1
ATOM 870 C CA . GLU A 1 105 ? 3.654 -17.309 -8.768 1.00 37.62 105 GLU A CA 1
ATOM 871 C C . GLU A 1 105 ? 4.000 -18.109 -10.032 1.00 37.62 105 GLU A C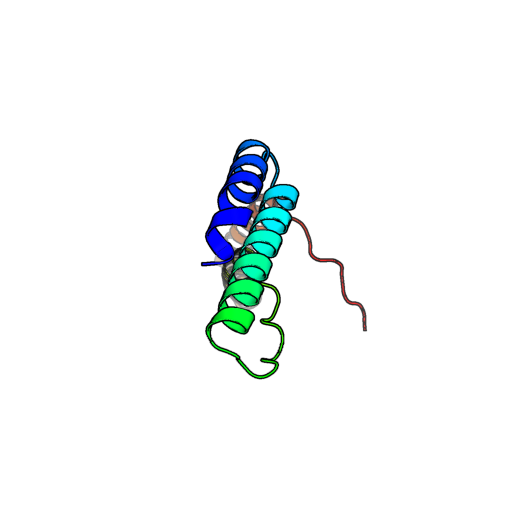 1
ATOM 873 O O . GLU A 1 105 ? 3.731 -17.687 -11.160 1.00 37.62 105 GLU A O 1
ATOM 878 N N . HIS A 1 106 ? 4.696 -19.232 -9.846 1.00 33.84 106 HIS A N 1
ATOM 879 C CA . HIS A 1 106 ? 4.831 -20.253 -10.882 1.00 33.84 106 HIS A CA 1
ATOM 880 C C . HIS A 1 106 ? 3.573 -21.145 -10.905 1.00 33.84 106 HIS A C 1
ATOM 882 O O . HIS A 1 106 ? 2.971 -21.346 -9.849 1.00 33.84 106 HIS A O 1
ATOM 888 N N . PRO A 1 107 ? 3.168 -21.630 -12.096 1.00 55.66 107 PRO A N 1
ATOM 889 C CA . PRO A 1 107 ? 1.943 -22.405 -12.304 1.00 55.66 107 PRO A CA 1
ATOM 890 C C . PRO A 1 107 ? 1.976 -23.805 -11.682 1.00 55.66 107 PRO A C 1
ATOM 892 O O . PRO A 1 107 ? 3.086 -24.360 -11.515 1.00 55.66 107 PRO A O 1
#

Organism: Araneus ventricosus (NCBI:txid182803)

Secondary structure (DSSP, 8-state):
-GGGGTHHHHHHHHHH--SHHHHHHHHHHHHHHHHHHHHHHTT---PPPPP---HHHHHHHHHHHHHHHHHHHHHH--STHHHHHHHHHHHHHHHHTTSPPPP----

Radius of gyration: 20.97 Å; Cα contacts (8 Å, |Δi|>4): 40; chains: 1; bounding box: 42×31×59 Å

pLDDT: mean 74.46, std 12.95, range [33.84, 89.19]

Solvent-accessible surface area (backbone atoms only — not comparable to full-atom values): 6460 Å² total; per-residue (Å²): 120,75,52,72,73,51,48,64,60,53,53,49,49,59,72,68,44,83,46,73,68,48,44,54,51,45,50,52,50,51,54,49,50,50,51,52,33,50,33,64,77,67,66,52,71,92,66,81,77,77,71,81,86,50,72,64,54,54,57,49,49,50,53,52,51,54,51,51,52,44,52,54,49,32,74,70,41,95,51,82,65,21,62,55,34,49,50,54,49,53,53,50,52,61,67,54,65,82,51,86,77,74,83,82,84,73,134

Foldseek 3Di:
DQLVVCVVVLVVLVVVDPDPVSVLVSVVVNVVSVVVVCCVVVVDDDDPDPPRPPPVVVVVVVLVVVLVVLVVVLVPDPDPVNVVSVVVNVVSVVVCPPDDDDPDPDD

Mean predicted aligned error: 14.71 Å

Sequence (107 aa):
MHFRREIPEIQQQLLECNTMETLDSTTNSLLRAIFRCCRKDYKLKAVKKSSEVTWWAQELNIKKKEMRVVQRRASNTTCTEQTIYHLVLSWKKVSTRNFPSEPNEHP